Protein AF-A0A0B0CY90-F1 (afdb_monomer_lite)

Secondary structure (DSSP, 8-state):
--HHHHHHHHHHHHHT-HHHHHHHTTS-HHHHHHHHHHHHHHHT----SS---SSHHHHHHHHHHHT-

Radius of gyration: 10.9 Å; chains: 1; bounding box: 25×23×26 Å

Sequence (68 aa):
MEINQLRAFDLVVRLGSFSKASRQLDVTQPTSSQRIRELEKSVGHRTGKYMEPTDLDKGFLPYAQQAL

Structure (mmCIF, N/CA/C/O backbone):
data_AF-A0A0B0CY90-F1
#
_entry.id   AF-A0A0B0CY90-F1
#
loop_
_atom_site.group_PDB
_atom_site.id
_atom_site.type_symbol
_atom_site.label_atom_id
_atom_site.label_alt_id
_atom_site.label_comp_id
_atom_site.label_asym_id
_atom_site.label_entity_id
_atom_site.label_seq_id
_atom_site.pdbx_PDB_ins_code
_atom_site.Cartn_x
_atom_site.Cartn_y
_atom_site.Cartn_z
_atom_site.occupancy
_atom_site.B_iso_or_equiv
_atom_site.auth_seq_id
_atom_site.auth_comp_id
_atom_site.auth_asym_id
_atom_site.auth_atom_id
_atom_site.pdbx_PDB_model_num
ATOM 1 N N . MET A 1 1 ? 5.803 -9.984 -7.788 1.00 79.50 1 MET A N 1
ATOM 2 C CA . MET A 1 1 ? 4.758 -8.977 -8.042 1.00 79.50 1 MET A CA 1
ATOM 3 C C . MET A 1 1 ? 3.430 -9.689 -7.890 1.00 79.50 1 MET A C 1
ATOM 5 O O . MET A 1 1 ? 3.221 -10.660 -8.599 1.00 79.50 1 MET A O 1
ATOM 9 N N . GLU A 1 2 ? 2.589 -9.250 -6.953 1.00 90.62 2 GLU A N 1
ATOM 10 C CA . GLU A 1 2 ? 1.321 -9.907 -6.589 1.00 90.62 2 GLU A CA 1
ATOM 11 C C . GLU A 1 2 ? 0.112 -8.997 -6.850 1.00 90.62 2 GLU A C 1
ATOM 13 O O . GLU A 1 2 ? 0.194 -7.779 -6.676 1.00 90.62 2 GLU A O 1
ATOM 18 N N . ILE A 1 3 ? -1.055 -9.572 -7.157 1.00 92.44 3 ILE A N 1
ATOM 19 C CA . ILE A 1 3 ? -2.274 -8.798 -7.469 1.00 92.44 3 ILE A CA 1
ATOM 20 C C . ILE A 1 3 ? -2.690 -7.852 -6.332 1.00 92.44 3 ILE A C 1
ATOM 22 O O . ILE A 1 3 ? -3.104 -6.717 -6.555 1.00 92.44 3 ILE A O 1
ATOM 26 N N . ASN A 1 4 ? -2.513 -8.280 -5.081 1.00 93.75 4 ASN A N 1
ATOM 27 C CA . ASN A 1 4 ? -2.842 -7.470 -3.909 1.00 93.75 4 ASN A CA 1
ATOM 28 C C . ASN A 1 4 ? -1.923 -6.252 -3.748 1.00 93.75 4 ASN A C 1
ATOM 30 O O . ASN A 1 4 ? -2.316 -5.271 -3.116 1.00 93.75 4 ASN A O 1
ATOM 34 N N . GLN A 1 5 ? -0.714 -6.313 -4.306 1.00 92.69 5 GLN A N 1
ATOM 35 C CA . GLN A 1 5 ? 0.227 -5.201 -4.332 1.00 92.69 5 GLN A CA 1
ATOM 36 C C . GLN A 1 5 ? -0.184 -4.172 -5.390 1.00 92.69 5 GLN A C 1
ATOM 38 O O . GLN A 1 5 ? -0.246 -2.983 -5.084 1.00 92.69 5 GLN A O 1
ATOM 43 N N . LEU A 1 6 ? -0.573 -4.638 -6.582 1.00 92.06 6 LEU A N 1
ATOM 44 C CA . LEU A 1 6 ? -1.104 -3.792 -7.655 1.00 92.06 6 LEU A CA 1
ATOM 45 C C . LEU A 1 6 ? -2.405 -3.086 -7.241 1.00 92.06 6 LEU A C 1
ATOM 47 O O . LEU A 1 6 ? -2.541 -1.884 -7.446 1.00 92.06 6 LEU A O 1
ATOM 51 N N . ARG A 1 7 ? -3.326 -3.793 -6.568 1.00 93.75 7 ARG A N 1
ATOM 52 C CA . ARG A 1 7 ? -4.569 -3.198 -6.037 1.00 93.75 7 ARG A CA 1
ATOM 53 C C . ARG A 1 7 ? -4.307 -2.126 -4.982 1.00 93.75 7 ARG A C 1
ATOM 55 O O . ARG A 1 7 ? -4.979 -1.099 -4.970 1.00 93.75 7 ARG A O 1
ATOM 62 N N . ALA A 1 8 ? -3.344 -2.362 -4.088 1.00 93.50 8 ALA A N 1
ATOM 63 C CA . ALA A 1 8 ? -2.939 -1.365 -3.098 1.00 93.50 8 ALA A CA 1
ATOM 64 C C . ALA A 1 8 ? -2.376 -0.115 -3.775 1.00 93.50 8 ALA A C 1
ATOM 66 O O . ALA A 1 8 ? -2.770 0.992 -3.416 1.00 93.50 8 ALA A O 1
ATOM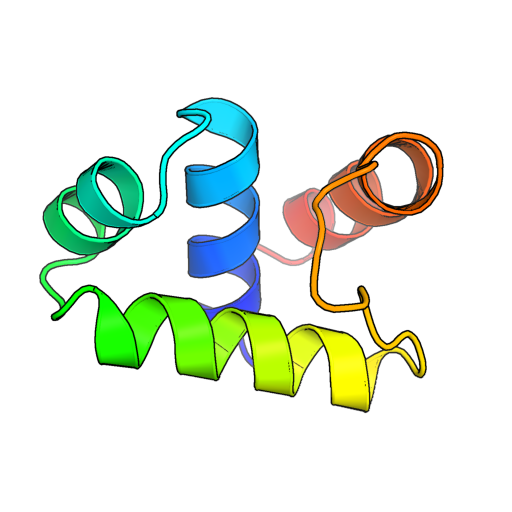 67 N N . PHE A 1 9 ? -1.523 -0.296 -4.781 1.00 91.12 9 PHE A N 1
ATOM 68 C CA . PHE A 1 9 ? -0.959 0.797 -5.561 1.00 91.12 9 PHE A CA 1
ATOM 69 C C . PHE A 1 9 ? -2.032 1.609 -6.307 1.00 91.12 9 PHE A C 1
ATOM 71 O O . PHE A 1 9 ? -2.123 2.812 -6.072 1.00 91.12 9 PHE A O 1
ATOM 78 N N . ASP A 1 10 ? -2.899 0.972 -7.108 1.00 91.00 10 ASP A N 1
ATOM 79 C CA . ASP A 1 10 ? -3.978 1.659 -7.847 1.00 91.00 10 ASP A CA 1
ATOM 80 C C . ASP A 1 10 ? -4.861 2.498 -6.911 1.00 91.00 10 ASP A C 1
ATOM 82 O O . ASP A 1 10 ? -5.113 3.677 -7.161 1.00 91.00 10 ASP A O 1
ATOM 86 N N . LEU A 1 11 ? -5.275 1.926 -5.777 1.00 92.69 11 LEU A N 1
ATOM 87 C CA . LEU A 1 11 ? -6.121 2.630 -4.817 1.00 92.69 11 LEU A CA 1
ATOM 88 C C . LEU A 1 11 ? -5.400 3.775 -4.108 1.00 92.69 11 LEU A C 1
ATOM 90 O O . LEU A 1 11 ? -6.019 4.807 -3.850 1.00 92.69 11 LEU A O 1
ATOM 94 N N . VAL A 1 12 ? -4.114 3.629 -3.783 1.00 90.44 12 VAL A N 1
ATOM 95 C CA . VAL A 1 12 ? -3.344 4.726 -3.182 1.00 90.44 12 VAL A CA 1
ATOM 96 C C . VAL A 1 12 ? -3.194 5.884 -4.157 1.00 90.44 12 VAL A C 1
ATOM 98 O O . VAL A 1 12 ? -3.430 7.020 -3.747 1.00 90.44 12 VAL A O 1
ATOM 101 N N . VAL A 1 13 ? -2.895 5.604 -5.427 1.00 87.69 13 VAL A N 1
ATOM 102 C CA . VAL A 1 13 ? -2.783 6.624 -6.478 1.00 87.69 13 VAL A CA 1
ATOM 103 C C . VAL A 1 13 ? -4.132 7.311 -6.710 1.00 87.69 13 VAL A C 1
ATOM 105 O O . VAL A 1 13 ? -4.221 8.536 -6.655 1.00 87.69 13 VAL A O 1
ATOM 108 N N . ARG A 1 14 ? -5.218 6.546 -6.876 1.00 87.50 14 ARG A N 1
ATOM 109 C CA . ARG A 1 14 ? -6.564 7.096 -7.126 1.00 87.50 14 ARG A CA 1
ATOM 110 C C . ARG A 1 14 ? -7.129 7.903 -5.960 1.00 87.50 14 ARG A C 1
ATOM 112 O O . ARG A 1 14 ? -7.856 8.867 -6.180 1.00 87.50 14 ARG A O 1
ATOM 119 N N . LEU A 1 15 ? -6.859 7.487 -4.722 1.00 89.69 15 LEU A N 1
ATOM 120 C CA . LEU A 1 15 ? -7.428 8.111 -3.520 1.00 89.69 15 LEU A CA 1
ATOM 121 C C . LEU A 1 15 ? -6.497 9.147 -2.875 1.00 89.69 15 LEU A C 1
ATOM 123 O O . LEU A 1 15 ? -6.928 9.840 -1.946 1.00 89.69 15 LEU A O 1
ATOM 127 N N . GLY A 1 16 ? -5.230 9.206 -3.300 1.00 86.19 16 GLY A N 1
ATOM 128 C CA . GLY A 1 16 ? -4.181 10.042 -2.710 1.00 86.19 16 GLY A CA 1
ATOM 129 C C . GLY A 1 16 ? -3.907 9.735 -1.233 1.00 86.19 16 GLY A C 1
ATOM 130 O O . GLY A 1 16 ? -3.500 10.617 -0.481 1.00 86.19 16 GLY A O 1
ATOM 131 N N . SER A 1 17 ? 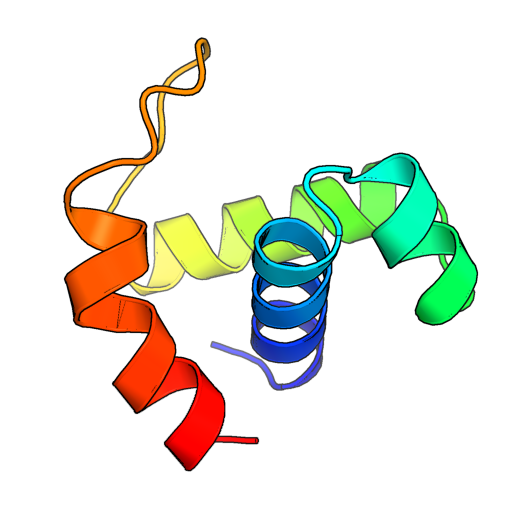-4.232 8.526 -0.754 1.00 86.81 17 SER A N 1
ATOM 132 C CA . SER A 1 17 ? -4.176 8.208 0.679 1.00 86.81 17 SER A CA 1
ATOM 133 C C . SER A 1 17 ? -4.071 6.712 0.970 1.00 86.81 17 SER A C 1
ATOM 135 O O . SER A 1 17 ? -5.003 5.946 0.717 1.00 86.81 17 SER A O 1
ATOM 137 N N . PHE A 1 18 ? -2.983 6.322 1.642 1.00 87.69 18 PHE A N 1
ATOM 138 C CA . PHE A 1 18 ? -2.780 4.969 2.175 1.00 87.69 18 PHE A CA 1
ATOM 139 C C . PHE A 1 18 ? -3.895 4.531 3.123 1.00 87.69 18 PHE A C 1
ATOM 141 O O . PHE A 1 18 ? -4.363 3.400 3.032 1.00 87.69 18 PHE A O 1
ATOM 148 N N . SER A 1 19 ? -4.361 5.423 4.002 1.00 93.06 19 SER A N 1
ATOM 149 C CA . SER A 1 19 ? -5.423 5.102 4.959 1.00 93.06 19 SER A CA 1
ATOM 150 C C . SER A 1 19 ? -6.790 4.933 4.282 1.00 93.06 19 SER A C 1
ATOM 152 O O . SER A 1 19 ? -7.600 4.132 4.740 1.00 93.06 19 SER A O 1
ATOM 154 N N . LYS A 1 20 ? -7.083 5.666 3.193 1.00 93.44 20 LYS A N 1
ATOM 155 C CA . LYS A 1 20 ? -8.314 5.438 2.407 1.00 93.44 20 LYS A CA 1
ATOM 156 C C . LYS A 1 20 ? -8.232 4.130 1.616 1.00 93.44 20 LYS A C 1
ATOM 158 O O . LYS A 1 20 ? -9.194 3.369 1.630 1.00 93.44 20 LYS A O 1
ATOM 163 N N . ALA A 1 21 ? -7.090 3.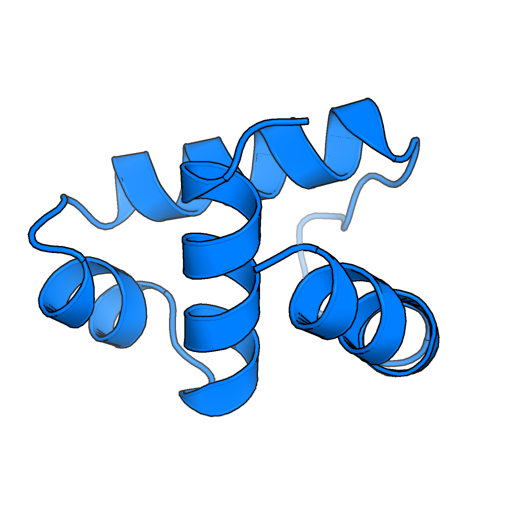852 0.990 1.00 94.81 21 ALA A N 1
ATOM 164 C CA . ALA A 1 21 ? -6.866 2.615 0.245 1.00 94.81 21 ALA A CA 1
ATOM 165 C C . ALA A 1 21 ? -6.941 1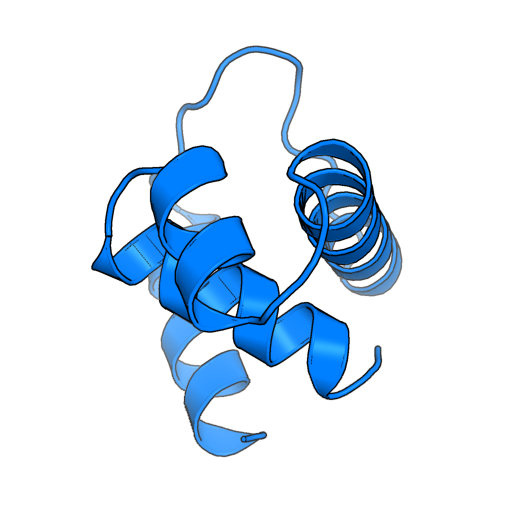.375 1.145 1.00 94.81 21 ALA A C 1
ATOM 167 O O . ALA A 1 21 ? -7.578 0.390 0.786 1.00 94.81 21 ALA A O 1
ATOM 168 N N . SER A 1 22 ? -6.357 1.431 2.345 1.00 95.75 22 SER A N 1
ATOM 169 C CA . SER A 1 22 ? -6.394 0.310 3.287 1.00 95.75 22 SER A CA 1
ATOM 170 C C . SER A 1 22 ? -7.817 -0.007 3.753 1.00 95.75 22 SER A C 1
ATOM 172 O O . SER A 1 22 ? -8.178 -1.175 3.830 1.00 95.75 22 SER A O 1
ATOM 174 N N . ARG A 1 23 ? -8.654 1.021 3.970 1.00 97.56 23 ARG A N 1
ATOM 175 C CA . ARG A 1 23 ? -10.084 0.840 4.269 1.00 97.56 23 ARG A CA 1
ATOM 176 C C . ARG A 1 23 ? -10.850 0.190 3.118 1.00 97.56 23 ARG A C 1
ATOM 178 O O . ARG A 1 23 ? -11.692 -0.654 3.378 1.00 97.56 23 ARG A O 1
ATOM 185 N N . GLN A 1 24 ? -10.564 0.557 1.865 1.00 97.25 24 GLN A N 1
ATOM 186 C CA . GLN A 1 24 ? -11.209 -0.088 0.711 1.00 97.25 24 GLN A CA 1
ATOM 187 C C . GLN A 1 24 ? -10.759 -1.537 0.500 1.00 97.25 24 GLN A C 1
ATOM 189 O O . GLN A 1 24 ? -11.525 -2.341 -0.017 1.00 97.25 24 GLN A O 1
ATOM 194 N N . LEU A 1 25 ? -9.531 -1.870 0.898 1.00 96.19 25 LEU A N 1
ATOM 195 C CA . LEU A 1 25 ? -8.979 -3.220 0.791 1.00 96.19 25 LEU A CA 1
ATOM 196 C C . LEU A 1 25 ? -9.269 -4.113 2.000 1.00 96.19 25 LEU A C 1
ATOM 198 O O . LEU A 1 25 ? -8.796 -5.246 2.004 1.00 96.19 25 LEU A O 1
ATOM 202 N N . ASP A 1 26 ? -9.979 -3.604 3.007 1.00 97.62 26 ASP A N 1
ATOM 203 C CA . ASP A 1 26 ? -10.205 -4.278 4.290 1.00 97.62 26 ASP A CA 1
ATOM 204 C C . ASP A 1 26 ? -8.903 -4.796 4.933 1.00 97.62 26 ASP A C 1
ATOM 206 O O . ASP A 1 26 ? -8.767 -5.938 5.367 1.00 97.62 26 ASP A O 1
ATOM 210 N N . VAL A 1 27 ? -7.876 -3.941 4.941 1.00 97.31 27 VAL A N 1
ATOM 211 C CA . VAL A 1 27 ? -6.586 -4.225 5.580 1.00 97.31 27 VAL A CA 1
ATOM 212 C C . VAL A 1 27 ? -6.127 -3.053 6.430 1.00 97.31 27 VAL A C 1
ATOM 214 O O . VAL A 1 27 ? -6.556 -1.907 6.280 1.00 97.31 27 VAL A O 1
ATOM 217 N N . THR A 1 28 ? -5.168 -3.321 7.311 1.00 97.88 28 THR A N 1
ATOM 218 C CA . THR A 1 28 ? -4.510 -2.252 8.058 1.00 97.88 28 THR A CA 1
ATOM 219 C C . THR A 1 28 ? -3.677 -1.369 7.120 1.00 97.88 28 THR A C 1
ATOM 221 O O . THR A 1 28 ? -3.144 -1.827 6.102 1.00 97.88 28 THR A O 1
ATOM 224 N N . GLN A 1 29 ? -3.519 -0.088 7.463 1.00 95.75 29 GLN A N 1
ATOM 225 C CA . GLN A 1 29 ? -2.636 0.806 6.710 1.00 95.75 29 GLN A CA 1
ATOM 226 C C . GLN A 1 29 ? -1.189 0.266 6.621 1.00 95.75 29 GLN A C 1
ATOM 228 O O . GLN A 1 29 ? -0.652 0.284 5.512 1.00 95.75 29 GLN A O 1
ATOM 233 N N . PRO A 1 30 ? -0.561 -0.265 7.698 1.00 96.31 30 PRO A N 1
ATOM 234 C CA . PRO A 1 30 ? 0.756 -0.898 7.604 1.00 96.31 30 PRO A CA 1
ATOM 235 C C . PRO A 1 30 ? 0.826 -2.021 6.564 1.00 96.31 30 PRO A C 1
ATOM 237 O O . PRO A 1 30 ? 1.776 -2.064 5.786 1.00 96.31 30 PRO A O 1
ATOM 240 N N . THR A 1 31 ? -0.199 -2.878 6.487 1.00 95.56 31 THR A N 1
ATOM 241 C CA . THR A 1 31 ? -0.286 -3.935 5.466 1.00 95.56 31 THR A CA 1
ATOM 242 C C . THR A 1 31 ? -0.313 -3.347 4.053 1.00 95.56 31 THR A C 1
ATOM 244 O O . THR A 1 31 ? 0.402 -3.824 3.175 1.00 95.56 31 THR A O 1
ATOM 247 N N . SER A 1 32 ? -1.101 -2.291 3.826 1.00 93.50 32 SER A N 1
ATOM 248 C CA . SER A 1 32 ? -1.166 -1.606 2.526 1.00 93.50 32 SER A CA 1
ATOM 249 C C . SER A 1 32 ? 0.177 -0.966 2.139 1.00 93.50 32 SER A C 1
ATOM 251 O O . SER A 1 32 ? 0.674 -1.179 1.032 1.00 93.50 32 SER A O 1
ATOM 253 N N . SER A 1 33 ? 0.837 -0.266 3.071 1.00 90.62 33 SER A N 1
ATOM 254 C CA . SER A 1 33 ? 2.180 0.290 2.842 1.00 90.62 33 SER A CA 1
ATOM 255 C C . SER A 1 33 ? 3.231 -0.790 2.579 1.00 90.62 33 SER A C 1
ATOM 257 O O . SER A 1 33 ? 4.096 -0.597 1.728 1.00 90.62 33 SER A O 1
ATOM 259 N N . GLN A 1 34 ? 3.173 -1.930 3.275 1.00 93.81 34 GLN A N 1
ATOM 260 C CA . GLN A 1 34 ? 4.095 -3.039 3.029 1.00 93.81 34 GLN A CA 1
ATOM 261 C C . GLN A 1 34 ? 3.918 -3.608 1.619 1.00 93.81 34 GLN A C 1
ATOM 263 O O . GLN A 1 34 ? 4.911 -3.795 0.920 1.00 93.81 34 GLN A O 1
ATOM 268 N N . ARG A 1 35 ? 2.672 -3.812 1.179 1.00 93.88 35 ARG A N 1
ATOM 269 C CA . ARG A 1 35 ? 2.359 -4.293 -0.174 1.00 93.88 35 ARG A CA 1
ATOM 270 C C . ARG A 1 35 ? 2.941 -3.382 -1.258 1.00 93.88 35 ARG A C 1
ATOM 272 O O . ARG A 1 35 ? 3.559 -3.876 -2.194 1.00 93.88 35 ARG A O 1
ATOM 279 N N . ILE A 1 36 ? 2.801 -2.065 -1.107 1.00 89.62 36 ILE A N 1
ATOM 280 C CA . ILE A 1 36 ? 3.377 -1.092 -2.051 1.00 89.62 36 ILE A CA 1
ATOM 281 C C . ILE A 1 36 ? 4.908 -1.123 -2.007 1.00 89.62 36 ILE A C 1
ATOM 283 O O . ILE A 1 36 ? 5.549 -1.159 -3.050 1.00 89.62 36 ILE A O 1
ATOM 287 N N . ARG A 1 37 ? 5.512 -1.222 -0.820 1.00 87.75 37 ARG A N 1
ATOM 288 C CA . ARG A 1 37 ? 6.973 -1.329 -0.684 1.00 87.75 37 ARG A CA 1
ATOM 289 C C . ARG A 1 37 ? 7.542 -2.606 -1.313 1.00 87.75 37 ARG A C 1
ATOM 291 O O . ARG A 1 37 ? 8.669 -2.613 -1.802 1.00 87.75 37 ARG A O 1
ATOM 298 N N . GLU A 1 38 ? 6.811 -3.713 -1.250 1.00 90.12 38 GLU A N 1
ATOM 299 C CA . GLU A 1 38 ? 7.190 -4.966 -1.911 1.00 90.12 38 GLU A CA 1
ATOM 300 C C . GLU A 1 38 ? 7.033 -4.876 -3.431 1.0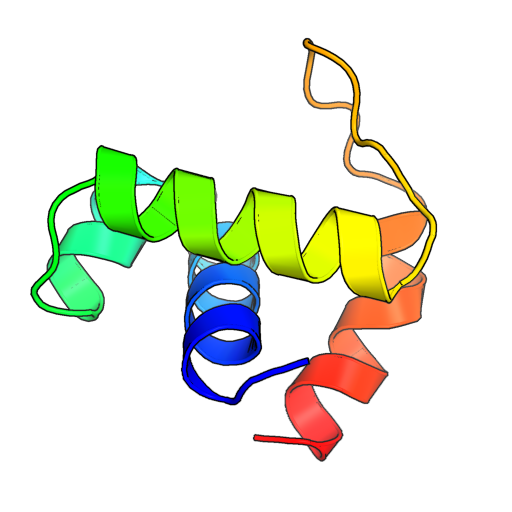0 90.12 38 GLU A C 1
ATOM 302 O O . GLU A 1 38 ? 7.908 -5.361 -4.151 1.00 90.12 38 GLU A O 1
ATOM 307 N N . LEU A 1 39 ? 5.983 -4.199 -3.912 1.00 88.38 39 LEU A N 1
ATOM 308 C CA . LEU A 1 39 ? 5.803 -3.895 -5.332 1.00 88.38 39 LEU A CA 1
ATOM 309 C C . LEU A 1 39 ? 6.993 -3.106 -5.875 1.00 88.38 39 LEU A C 1
ATOM 311 O O . LEU A 1 39 ? 7.653 -3.547 -6.810 1.00 88.38 39 LEU A O 1
ATOM 315 N N . GLU A 1 40 ? 7.305 -1.995 -5.217 1.00 83.75 40 GLU A N 1
ATOM 316 C CA . GLU A 1 40 ? 8.436 -1.109 -5.485 1.00 83.75 40 GLU A CA 1
ATOM 317 C C . GLU A 1 40 ? 9.758 -1.877 -5.589 1.00 83.75 40 GLU A C 1
ATOM 319 O O . GLU A 1 40 ? 10.481 -1.768 -6.581 1.00 83.75 40 GLU A O 1
ATOM 324 N N . LYS A 1 41 ? 10.043 -2.745 -4.608 1.00 84.31 41 LYS A N 1
ATOM 325 C CA . LYS A 1 41 ? 11.218 -3.628 -4.644 1.00 84.31 41 LYS A CA 1
ATOM 326 C C . LYS A 1 41 ? 11.209 -4.561 -5.852 1.00 84.31 41 LYS A C 1
ATOM 328 O O . LYS A 1 41 ? 12.256 -4.749 -6.462 1.00 84.31 41 LYS A O 1
ATOM 333 N N . SER A 1 42 ? 10.060 -5.151 -6.184 1.00 82.88 42 SER A N 1
ATOM 334 C CA . SER A 1 42 ? 9.950 -6.098 -7.300 1.00 82.88 42 SER A CA 1
ATOM 335 C C . SER A 1 42 ? 10.110 -5.440 -8.673 1.00 82.88 42 SER A C 1
ATOM 337 O O . SER A 1 42 ? 10.580 -6.089 -9.600 1.00 82.88 42 SER A O 1
ATOM 339 N N . VAL A 1 43 ? 9.779 -4.151 -8.779 1.00 78.00 43 VAL A N 1
ATOM 340 C CA . VAL A 1 43 ? 9.937 -3.332 -9.993 1.00 78.00 43 VAL A CA 1
ATOM 341 C C . VAL A 1 43 ? 11.290 -2.591 -9.996 1.00 78.00 43 VAL A C 1
ATOM 343 O O . VAL A 1 43 ? 11.628 -1.903 -10.954 1.00 78.00 43 VAL A O 1
ATOM 346 N N . GLY A 1 44 ? 12.107 -2.738 -8.945 1.00 66.00 44 GLY A N 1
ATOM 347 C CA . GLY A 1 44 ? 13.462 -2.181 -8.859 1.00 66.00 44 GLY A CA 1
ATOM 348 C C . GLY A 1 44 ? 13.549 -0.709 -8.437 1.00 66.00 44 GLY A C 1
ATOM 349 O O . GLY A 1 44 ? 14.626 -0.123 -8.518 1.00 66.00 44 GLY A O 1
ATOM 350 N N . HIS A 1 45 ? 12.462 -0.106 -7.950 1.00 60.69 45 HIS A N 1
ATOM 351 C CA . HIS A 1 45 ? 12.399 1.323 -7.632 1.00 60.69 45 HIS A CA 1
ATOM 352 C C . HIS A 1 45 ? 12.076 1.531 -6.151 1.00 60.69 45 HIS A C 1
ATOM 354 O O . HIS A 1 45 ? 11.015 1.141 -5.688 1.00 60.69 45 HIS A O 1
ATOM 360 N N . ARG A 1 46 ? 12.982 2.144 -5.378 1.00 55.09 46 ARG A N 1
ATOM 361 C CA . ARG A 1 46 ? 12.683 2.587 -4.004 1.00 55.09 46 ARG A CA 1
ATOM 362 C C . ARG A 1 46 ? 12.154 4.015 -4.048 1.00 55.09 46 ARG A C 1
ATOM 364 O O . ARG A 1 46 ? 12.951 4.933 -4.227 1.00 55.09 46 ARG A O 1
ATOM 371 N N . THR A 1 47 ? 10.870 4.222 -3.781 1.00 54.12 47 THR A N 1
ATOM 372 C CA . THR A 1 47 ? 10.359 5.566 -3.488 1.00 54.12 47 THR A CA 1
ATOM 373 C C . THR A 1 47 ? 10.855 5.943 -2.089 1.00 54.12 47 THR A C 1
ATOM 375 O O . THR A 1 47 ? 10.496 5.343 -1.073 1.00 54.12 47 THR A O 1
ATOM 378 N N . GLY A 1 48 ? 11.834 6.848 -2.036 1.00 43.59 48 GLY A N 1
ATOM 379 C CA . GLY A 1 48 ? 12.424 7.345 -0.795 1.00 43.59 48 GLY A CA 1
ATOM 380 C C . GLY A 1 48 ? 11.412 8.102 0.072 1.00 43.59 48 GLY A C 1
ATOM 381 O O . GLY A 1 48 ? 10.326 8.450 -0.366 1.00 43.59 48 GLY A O 1
ATOM 382 N N . LYS A 1 49 ? 11.798 8.352 1.328 1.00 42.34 49 LYS A N 1
ATOM 383 C CA . LYS A 1 49 ? 10.994 8.768 2.500 1.00 42.34 49 LYS A CA 1
ATOM 384 C C . LYS A 1 49 ? 10.130 10.044 2.361 1.00 42.34 49 LYS A C 1
ATOM 386 O O . LYS A 1 49 ? 9.466 10.404 3.325 1.00 42.34 49 LYS A O 1
ATOM 391 N N . TYR A 1 50 ? 10.104 10.699 1.207 1.00 39.94 50 TYR A N 1
ATOM 392 C CA . TYR A 1 50 ? 9.220 11.817 0.901 1.00 39.94 50 TYR A CA 1
ATOM 393 C C . TYR A 1 50 ? 8.710 11.646 -0.527 1.00 39.94 50 TYR A C 1
ATOM 395 O O . TYR A 1 50 ? 9.477 11.593 -1.481 1.00 39.94 50 TYR A O 1
ATOM 403 N N . MET A 1 51 ? 7.400 11.474 -0.615 1.00 46.12 51 MET A N 1
ATOM 404 C CA . MET A 1 51 ? 6.597 11.354 -1.820 1.00 46.12 51 MET A CA 1
ATOM 405 C C . MET A 1 51 ? 6.846 12.541 -2.767 1.00 46.12 51 MET A C 1
ATOM 407 O O . MET A 1 51 ? 6.301 13.615 -2.552 1.00 46.12 51 MET A O 1
ATOM 411 N N . GLU A 1 52 ? 7.632 12.322 -3.819 1.00 47.25 52 GLU A N 1
ATOM 412 C CA . GLU A 1 52 ? 7.531 13.039 -5.099 1.00 47.25 52 GLU A CA 1
ATOM 413 C C . GLU A 1 52 ? 7.160 11.975 -6.151 1.00 47.25 52 GLU A C 1
ATOM 415 O O . GLU A 1 52 ? 8.028 11.262 -6.660 1.00 47.25 52 GLU A O 1
ATOM 420 N N . PRO A 1 53 ? 5.852 11.751 -6.370 1.00 52.97 53 PRO A N 1
ATOM 421 C CA . PRO A 1 53 ? 5.321 10.600 -7.087 1.00 52.97 53 PRO A CA 1
ATOM 422 C C . PRO A 1 53 ? 5.010 10.963 -8.547 1.00 52.97 53 PRO A C 1
ATOM 424 O O . PRO A 1 53 ? 3.872 10.872 -8.997 1.00 52.97 53 PRO A O 1
ATOM 427 N N . THR A 1 54 ? 5.981 11.492 -9.288 1.00 52.62 54 THR A N 1
ATOM 428 C CA . THR A 1 54 ? 5.660 12.185 -10.551 1.00 52.62 54 THR A CA 1
ATOM 429 C C . THR A 1 54 ? 6.017 11.417 -11.816 1.00 52.62 54 THR A C 1
ATOM 431 O O . THR A 1 54 ? 5.260 11.512 -12.786 1.00 52.62 54 THR A O 1
ATOM 434 N N . ASP A 1 55 ? 7.063 10.587 -11.794 1.00 49.00 55 ASP A N 1
ATOM 435 C CA . ASP A 1 55 ? 7.511 9.883 -13.007 1.00 49.00 55 ASP A CA 1
ATOM 436 C C . ASP A 1 55 ? 7.153 8.391 -13.016 1.00 49.00 55 ASP A C 1
ATOM 438 O O . ASP A 1 55 ? 6.768 7.855 -14.058 1.00 49.00 55 ASP A O 1
ATOM 442 N N . LEU A 1 56 ? 7.178 7.719 -11.857 1.00 55.31 56 LEU A N 1
ATOM 443 C CA . LEU A 1 56 ? 6.808 6.302 -11.775 1.00 55.31 56 LEU A CA 1
ATOM 444 C C . LEU A 1 56 ? 5.289 6.101 -11.866 1.00 55.31 56 LEU A C 1
ATOM 446 O O . LEU A 1 56 ? 4.826 5.206 -12.568 1.00 55.31 56 LEU A O 1
ATOM 450 N N . ASP A 1 57 ? 4.513 6.973 -11.223 1.00 57.38 57 ASP A N 1
ATOM 451 C CA . ASP A 1 57 ? 3.051 6.895 -11.185 1.00 57.38 57 ASP A CA 1
ATOM 452 C C . ASP A 1 57 ? 2.423 7.042 -12.573 1.00 57.38 57 ASP A C 1
ATOM 454 O O . ASP A 1 57 ? 1.441 6.376 -12.878 1.00 57.38 57 ASP A O 1
ATOM 458 N N . LYS A 1 58 ? 2.998 7.863 -13.458 1.00 59.12 58 LYS A N 1
ATOM 459 C CA . LYS A 1 58 ? 2.460 8.047 -14.816 1.00 59.12 58 LYS A CA 1
ATOM 460 C C . LYS A 1 58 ? 2.860 6.921 -15.763 1.00 59.12 58 LYS A C 1
ATOM 462 O O . LYS A 1 58 ? 2.057 6.522 -16.602 1.00 59.12 58 LYS A O 1
ATOM 467 N N . GLY A 1 59 ? 4.091 6.425 -15.639 1.00 66.12 59 GLY A N 1
ATOM 468 C CA . GLY A 1 59 ? 4.618 5.380 -16.513 1.00 66.12 59 GLY A CA 1
ATOM 469 C C . GLY A 1 59 ? 4.139 3.981 -16.138 1.00 66.12 59 GLY A C 1
ATOM 470 O O . GLY A 1 59 ? 3.824 3.200 -17.026 1.00 66.12 59 GLY A O 1
ATOM 471 N N . PHE A 1 60 ? 4.062 3.662 -14.842 1.00 73.06 60 PHE A N 1
ATOM 472 C CA . PHE A 1 60 ? 3.765 2.315 -14.346 1.00 73.06 60 PHE A CA 1
ATOM 473 C C . PHE A 1 60 ? 2.266 2.044 -14.160 1.00 73.06 60 PHE A C 1
ATOM 475 O O . PHE A 1 60 ? 1.830 0.911 -14.355 1.00 73.06 60 PHE A O 1
ATOM 482 N N . LEU A 1 61 ? 1.460 3.060 -13.827 1.00 71.38 61 LEU A N 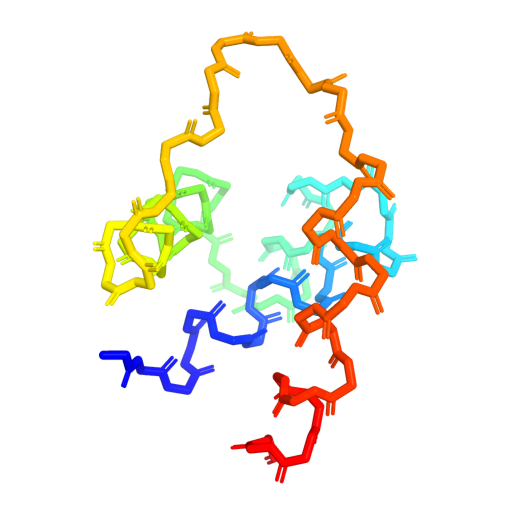1
ATOM 483 C CA . LEU A 1 61 ? 0.027 2.879 -13.563 1.00 71.38 61 LEU A CA 1
ATOM 484 C C . LEU A 1 61 ? -0.744 2.226 -14.723 1.00 71.38 61 LEU A C 1
ATOM 486 O O . LEU A 1 61 ? -1.515 1.310 -14.438 1.00 71.38 61 LEU A O 1
ATOM 490 N N . PRO A 1 62 ? -0.524 2.585 -16.006 1.00 77.06 62 PRO A N 1
ATOM 491 C CA . PRO A 1 62 ? -1.186 1.896 -17.112 1.00 77.06 62 PRO A CA 1
ATOM 492 C C . PRO A 1 62 ? -0.868 0.393 -17.155 1.00 77.06 62 PRO A C 1
ATOM 494 O O . PRO A 1 62 ? -1.768 -0.415 -17.372 1.00 77.06 62 PRO A O 1
ATOM 497 N N . TYR A 1 63 ? 0.382 -0.000 -16.881 1.00 75.62 63 TYR A N 1
ATOM 498 C CA . TYR A 1 63 ? 0.774 -1.414 -16.824 1.00 75.62 63 TYR A CA 1
ATOM 499 C C . TYR A 1 63 ? 0.163 -2.125 -15.615 1.00 75.62 63 TYR A C 1
ATOM 501 O O . TYR A 1 63 ? -0.316 -3.250 -15.737 1.00 75.62 63 TYR A O 1
ATOM 509 N N . ALA A 1 64 ? 0.141 -1.464 -14.453 1.00 76.19 64 ALA A N 1
ATOM 510 C CA . ALA A 1 64 ? -0.485 -2.004 -13.253 1.00 76.19 64 ALA A CA 1
ATOM 511 C C . ALA A 1 64 ? -1.987 -2.249 -13.462 1.00 76.19 64 ALA A C 1
ATOM 513 O O . ALA A 1 64 ? -2.488 -3.288 -13.050 1.00 76.19 64 ALA A O 1
ATOM 514 N N . GLN A 1 65 ? -2.687 -1.335 -14.141 1.00 76.12 65 GLN A N 1
ATOM 515 C CA . GLN A 1 65 ? -4.115 -1.460 -14.449 1.00 76.12 65 GLN A CA 1
ATOM 516 C C . GLN A 1 65 ? -4.415 -2.540 -15.492 1.00 76.12 65 GLN A C 1
ATOM 518 O O . GLN A 1 65 ? -5.428 -3.216 -15.371 1.00 76.12 65 GLN A O 1
ATOM 523 N N . GLN A 1 66 ? -3.542 -2.742 -16.483 1.00 80.06 66 GLN A N 1
ATOM 524 C CA . GLN A 1 66 ? -3.675 -3.848 -17.442 1.00 80.06 66 GLN A CA 1
ATOM 525 C C . GLN A 1 66 ? -3.474 -5.229 -16.803 1.00 80.06 66 GLN A C 1
ATOM 527 O O . GLN A 1 66 ? -3.946 -6.225 -17.343 1.00 80.06 66 GLN A O 1
ATOM 532 N N . ALA A 1 67 ? -2.747 -5.295 -15.686 1.00 78.81 67 ALA A N 1
ATOM 533 C CA . ALA A 1 67 ? -2.462 -6.531 -14.965 1.00 78.81 67 ALA A CA 1
ATOM 534 C C . ALA A 1 67 ? -3.489 -6.864 -13.858 1.00 78.81 67 ALA A C 1
ATOM 536 O O . ALA A 1 67 ? -3.337 -7.896 -13.198 1.00 78.81 67 ALA A O 1
ATOM 537 N N . LEU A 1 68 ? -4.486 -5.998 -13.625 1.00 76.12 68 LEU A N 1
ATOM 538 C CA . LEU A 1 68 ? -5.580 -6.184 -12.658 1.00 76.12 68 LEU A CA 1
ATOM 539 C C . LEU A 1 68 ? -6.820 -6.812 -13.298 1.00 76.12 68 LEU A C 1
ATOM 541 O O . LEU A 1 68 ? -7.470 -7.602 -12.572 1.00 76.12 68 LEU A O 1
#

pLDDT: mean 80.24, std 16.82, range [39.94, 97.88]

Foldseek 3Di:
DDLLLLQLLLQCLVVVDLCRSCVVVVHDSVVSVVSPQVVCVVVPHDPDPDDPPPPCCVVCNVVSVVVD